Protein AF-A0AA41HEA4-F1 (afdb_monomer)

Foldseek 3Di:
DQDDPVDCVVVCLPCVQVVVVHDDDDDDPVCLVDLLSVLVSLVVVLPAEEEEELVSCVVNVVSNPVVVVSHPYYHYYDDDDDPVD

Secondary structure (DSSP, 8-state):
--S-TTSHHHHHHHHHHHTTTPPP----HHHHT-HHHHHHHHHHTT--EEEEEHHHHHHHTTGGGGTGGG-SEEEEESSPPPTT-

Structure (mmCIF, N/CA/C/O backbone):
data_AF-A0AA41HEA4-F1
#
_entry.id   AF-A0AA41HEA4-F1
#
loop_
_atom_site.group_PDB
_atom_site.id
_atom_site.type_symbol
_atom_site.label_atom_id
_atom_site.label_alt_id
_atom_site.label_c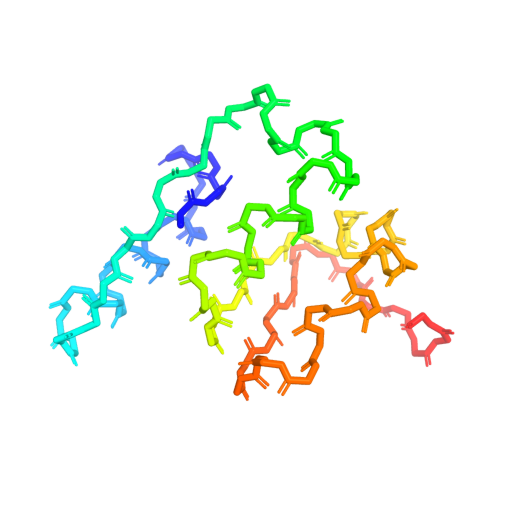omp_id
_atom_site.label_asym_id
_atom_site.label_entity_id
_atom_site.label_seq_id
_atom_site.pdbx_PDB_ins_code
_atom_site.Cartn_x
_atom_site.Cartn_y
_atom_site.Cartn_z
_atom_site.occupancy
_atom_site.B_iso_or_equiv
_atom_site.auth_seq_id
_atom_site.auth_comp_id
_atom_site.auth_asym_id
_atom_site.auth_atom_id
_atom_site.pdbx_PDB_model_num
ATOM 1 N N . HIS A 1 1 ? -4.874 -1.745 1.625 1.00 94.75 1 HIS A N 1
ATOM 2 C CA . HIS A 1 1 ? -4.151 -2.998 1.861 1.00 94.75 1 HIS A CA 1
ATOM 3 C C . HIS A 1 1 ? -4.069 -3.769 0.559 1.00 94.75 1 HIS A C 1
ATOM 5 O O . HIS A 1 1 ? -5.076 -4.313 0.100 1.00 94.75 1 HIS A O 1
ATOM 11 N N . CYS A 1 2 ? -2.889 -3.727 -0.052 1.00 95.19 2 CYS A N 1
ATOM 12 C CA . CYS A 1 2 ? -2.553 -4.452 -1.278 1.00 95.19 2 CYS A CA 1
ATOM 13 C C . CYS A 1 2 ? -1.238 -5.233 -1.154 1.00 95.19 2 CYS A C 1
ATOM 15 O O . CYS A 1 2 ? -0.963 -6.074 -2.007 1.00 95.19 2 CYS A O 1
ATOM 17 N N . ALA A 1 3 ? -0.444 -5.010 -0.102 1.00 95.50 3 ALA A N 1
ATOM 18 C CA . ALA A 1 3 ? 0.706 -5.854 0.182 1.00 95.50 3 ALA A CA 1
ATOM 19 C C . ALA A 1 3 ? 0.267 -7.290 0.517 1.00 95.50 3 ALA A C 1
ATOM 21 O O . ALA A 1 3 ? -0.753 -7.510 1.169 1.00 95.50 3 ALA A O 1
ATOM 22 N N . ASN A 1 4 ? 1.064 -8.282 0.119 1.00 94.25 4 ASN A N 1
ATOM 23 C CA . ASN A 1 4 ? 0.847 -9.658 0.559 1.00 94.25 4 ASN A CA 1
ATOM 24 C C . ASN A 1 4 ? 1.054 -9.741 2.096 1.00 94.25 4 ASN A C 1
ATOM 26 O O . ASN A 1 4 ? 2.102 -9.293 2.570 1.00 94.25 4 ASN A O 1
ATOM 30 N N . PRO A 1 5 ? 0.111 -10.319 2.875 1.00 94.50 5 PRO A N 1
ATOM 31 C CA . PRO A 1 5 ? 0.197 -10.418 4.339 1.00 94.50 5 PRO A CA 1
ATOM 32 C C . PRO A 1 5 ? 1.446 -11.1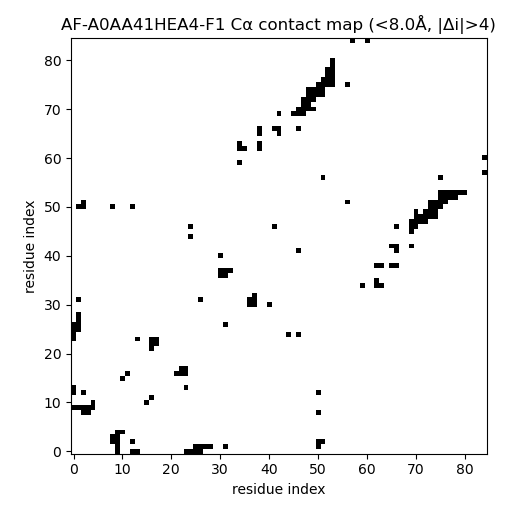20 4.893 1.00 94.50 5 PRO A C 1
ATOM 34 O O . PRO A 1 5 ? 1.751 -10.985 6.072 1.00 94.50 5 PRO A O 1
ATOM 37 N N . ALA A 1 6 ? 2.165 -11.886 4.067 1.00 96.62 6 ALA A N 1
ATOM 38 C CA . ALA A 1 6 ? 3.424 -12.519 4.455 1.00 96.62 6 ALA A CA 1
ATOM 39 C C . ALA A 1 6 ? 4.616 -11.540 4.523 1.00 96.62 6 ALA A C 1
ATOM 41 O O . ALA A 1 6 ? 5.653 -11.898 5.076 1.00 96.62 6 ALA A O 1
ATOM 42 N N . PHE A 1 7 ? 4.491 -10.330 3.963 1.00 95.06 7 PHE A N 1
ATOM 43 C CA . PHE A 1 7 ? 5.535 -9.301 3.983 1.00 95.06 7 PHE A CA 1
ATOM 44 C C . PHE A 1 7 ? 5.256 -8.240 5.048 1.00 95.06 7 PHE A C 1
ATOM 46 O O . PHE A 1 7 ? 4.108 -7.875 5.305 1.00 95.06 7 PHE A O 1
ATOM 53 N N . ASP A 1 8 ? 6.316 -7.689 5.629 1.00 95.12 8 ASP A N 1
ATOM 54 C CA . ASP A 1 8 ? 6.279 -6.665 6.679 1.00 95.12 8 ASP A CA 1
ATOM 55 C C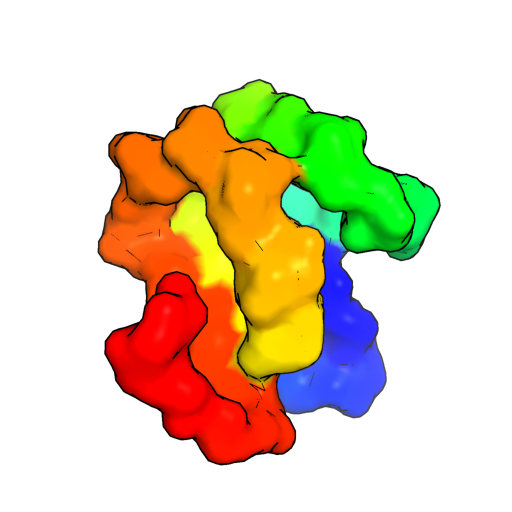 . ASP A 1 8 ? 5.568 -5.364 6.267 1.00 95.12 8 ASP A C 1
ATOM 57 O O . ASP A 1 8 ? 4.920 -4.733 7.102 1.00 95.12 8 ASP A O 1
ATOM 61 N N . ALA A 1 9 ? 5.591 -5.006 4.980 1.00 95.00 9 ALA A N 1
ATOM 62 C CA . ALA A 1 9 ? 4.813 -3.903 4.418 1.00 95.00 9 ALA A CA 1
ATOM 63 C C . ALA A 1 9 ? 3.319 -3.974 4.796 1.00 95.00 9 ALA A C 1
ATOM 65 O O . ALA A 1 9 ? 2.698 -2.940 5.053 1.00 95.00 9 ALA A O 1
ATOM 66 N N . SER A 1 10 ? 2.752 -5.185 4.892 1.00 96.06 10 SER A N 1
ATOM 67 C CA . SER A 1 10 ? 1.361 -5.390 5.317 1.00 96.06 10 SER A CA 1
ATOM 68 C C . SER A 1 10 ? 1.114 -4.957 6.765 1.00 96.06 10 SER A C 1
ATOM 70 O O . SER A 1 10 ? 0.070 -4.377 7.061 1.00 96.06 10 SER A O 1
ATOM 72 N N . THR A 1 11 ? 2.092 -5.157 7.654 1.00 96.50 11 THR A N 1
ATOM 73 C CA . THR A 1 11 ? 2.040 -4.719 9.053 1.00 96.50 11 THR A CA 1
ATOM 74 C C . THR A 1 11 ? 1.886 -3.207 9.119 1.00 96.50 11 THR A C 1
ATOM 76 O O . THR A 1 11 ? 1.021 -2.707 9.838 1.00 96.50 11 THR A O 1
ATOM 79 N N . TRP A 1 12 ? 2.679 -2.472 8.334 1.00 94.56 12 TRP A N 1
ATOM 80 C CA . TRP A 1 12 ? 2.558 -1.020 8.273 1.00 94.56 12 TRP A CA 1
ATOM 81 C C . TRP A 1 12 ? 1.205 -0.599 7.689 1.00 94.56 12 TRP A C 1
ATOM 83 O O . TRP A 1 12 ? 0.508 0.186 8.326 1.00 94.56 12 TRP A O 1
ATOM 93 N N . GLU A 1 13 ? 0.782 -1.153 6.544 1.00 95.38 13 GLU A N 1
ATOM 94 C CA . GLU A 1 13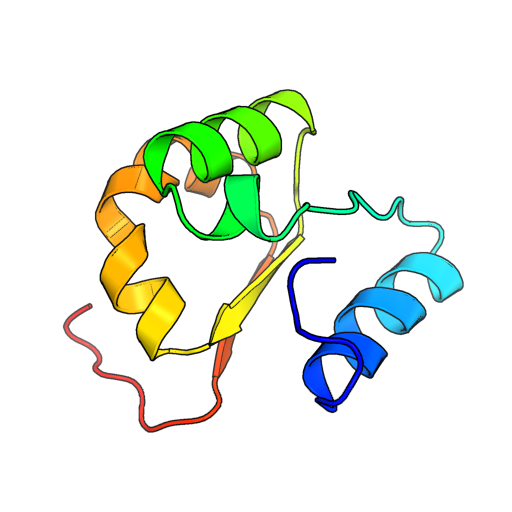 ? -0.498 -0.795 5.907 1.00 95.38 13 GLU A CA 1
ATOM 95 C C . GLU A 1 13 ? -1.696 -0.991 6.845 1.00 95.38 13 GLU A C 1
ATOM 97 O O . GLU A 1 13 ? -2.597 -0.156 6.880 1.00 95.38 13 GLU A O 1
ATOM 102 N N . ILE A 1 14 ? -1.717 -2.094 7.599 1.00 96.69 14 ILE A N 1
ATOM 103 C CA . ILE A 1 14 ? -2.840 -2.449 8.468 1.00 96.69 14 ILE A CA 1
ATOM 104 C C . ILE A 1 14 ? -2.815 -1.613 9.748 1.00 96.69 14 ILE A C 1
ATOM 106 O O . ILE A 1 14 ? -3.801 -0.949 10.077 1.00 96.69 14 ILE A O 1
ATOM 110 N N . TRP A 1 15 ? -1.701 -1.632 10.481 1.00 97.56 15 TRP A N 1
ATOM 111 C CA . TRP A 1 15 ? -1.665 -1.063 11.827 1.00 97.56 15 TRP A CA 1
ATOM 112 C C . TRP A 1 15 ? -1.512 0.453 11.831 1.00 97.56 15 TRP A C 1
ATOM 114 O O . TRP A 1 15 ? -2.118 1.098 12.684 1.00 97.56 15 TRP A O 1
ATOM 124 N N . SER A 1 16 ? -0.789 1.045 10.872 1.00 95.50 16 SER A N 1
ATOM 125 C CA . SER A 1 16 ? -0.728 2.510 10.769 1.00 95.50 16 SER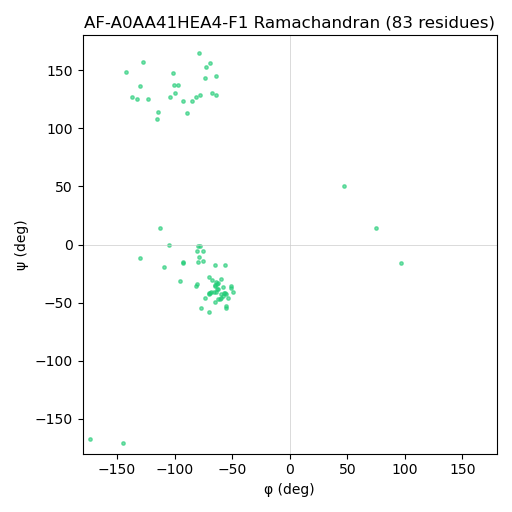 A CA 1
ATOM 126 C C . SER A 1 16 ? -2.111 3.101 10.484 1.00 95.50 16 SER A C 1
ATOM 128 O O . SER A 1 16 ? -2.472 4.109 11.080 1.00 95.50 16 SER A O 1
ATOM 130 N N . GLY A 1 17 ? -2.928 2.443 9.655 1.00 94.94 17 GLY A N 1
ATOM 131 C CA . GLY A 1 17 ? -4.292 2.881 9.388 1.00 94.94 17 GLY A CA 1
ATOM 132 C C . GLY A 1 17 ? -5.215 2.695 10.593 1.00 94.94 17 GLY A C 1
ATOM 133 O O . GLY A 1 17 ? -5.788 3.662 11.098 1.00 94.94 17 GLY A O 1
ATOM 134 N N . LEU A 1 18 ? -5.349 1.457 11.082 1.00 97.06 18 LEU A N 1
ATOM 135 C CA . LEU A 1 18 ? -6.338 1.123 12.115 1.00 97.06 18 LEU A CA 1
ATOM 136 C C . LEU A 1 18 ? -6.075 1.818 13.456 1.00 97.06 18 LEU A C 1
ATOM 138 O O . LEU A 1 18 ? -7.027 2.201 14.133 1.00 97.06 18 LEU A O 1
ATOM 142 N N . LEU A 1 19 ? -4.809 2.022 13.832 1.00 98.19 19 LEU A N 1
ATOM 143 C CA . LEU A 1 19 ? -4.460 2.688 15.092 1.00 98.19 19 LEU A CA 1
ATOM 144 C C . LEU A 1 19 ? -4.586 4.218 15.028 1.00 98.19 19 LEU A C 1
ATOM 146 O O . LEU A 1 19 ? -4.544 4.863 16.071 1.00 98.19 19 LEU A O 1
ATOM 150 N N . ASN A 1 20 ? -4.777 4.797 13.837 1.00 97.56 20 ASN A N 1
ATOM 151 C CA . ASN A 1 20 ? -4.958 6.240 13.637 1.00 97.56 20 ASN A CA 1
ATOM 152 C C . ASN A 1 20 ? -6.379 6.606 13.163 1.00 97.56 20 ASN A C 1
ATOM 154 O O . ASN A 1 20 ? -6.615 7.723 12.710 1.00 97.56 20 ASN A O 1
ATOM 158 N N . GLY A 1 21 ? -7.340 5.678 13.259 1.00 97.31 21 GLY A N 1
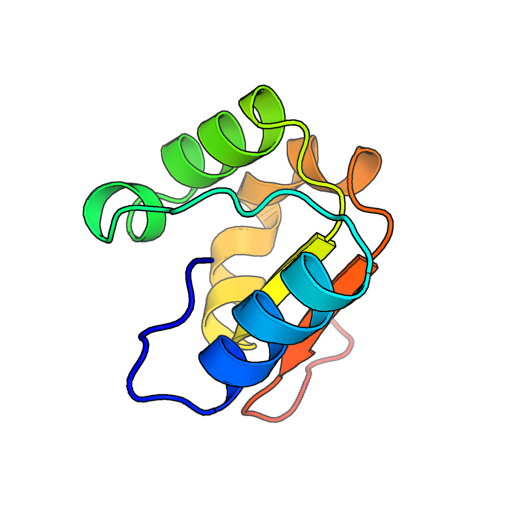ATOM 159 C CA . GLY A 1 21 ? -8.736 5.918 12.873 1.00 97.31 21 GLY A CA 1
ATOM 160 C C . GLY A 1 21 ? -8.984 5.957 11.361 1.00 97.31 21 GLY A C 1
ATOM 161 O O . GLY A 1 21 ? -10.050 6.396 10.928 1.00 97.31 21 GLY A O 1
ATOM 162 N N . ALA A 1 22 ? -8.028 5.497 10.551 1.00 96.88 22 ALA A N 1
ATOM 163 C CA . ALA A 1 22 ? -8.189 5.428 9.107 1.00 96.88 22 ALA A CA 1
ATOM 164 C C . ALA A 1 22 ? -9.020 4.207 8.678 1.00 96.88 22 ALA A C 1
ATOM 166 O O . ALA A 1 22 ? -9.208 3.234 9.413 1.00 96.88 22 ALA A O 1
ATOM 167 N N . ARG A 1 23 ? -9.486 4.238 7.427 1.00 96.19 23 ARG A N 1
ATOM 168 C CA . ARG A 1 23 ? -10.166 3.119 6.768 1.00 96.19 23 ARG A CA 1
ATOM 169 C C . ARG A 1 23 ? -9.180 2.332 5.908 1.00 96.19 23 ARG A C 1
ATOM 171 O O . ARG A 1 23 ? -8.435 2.915 5.127 1.00 96.19 23 ARG A O 1
ATOM 178 N N . LEU A 1 24 ? -9.263 1.003 5.956 1.00 97.44 24 LEU A N 1
ATOM 179 C CA . LEU A 1 24 ? -8.544 0.128 5.029 1.00 97.44 24 LEU A CA 1
ATOM 180 C C . LEU A 1 24 ? -9.408 -0.227 3.813 1.00 97.44 24 LEU A C 1
ATOM 182 O O . LEU A 1 24 ? -10.489 -0.801 3.948 1.00 97.44 24 LEU A O 1
ATOM 186 N N . LEU A 1 25 ? -8.906 0.070 2.614 1.00 97.88 25 LEU A N 1
ATOM 187 C CA . LEU A 1 25 ? -9.424 -0.481 1.360 1.00 97.88 25 LEU A CA 1
ATOM 188 C C . LEU A 1 25 ? -8.696 -1.796 1.059 1.00 97.88 25 LEU A C 1
ATOM 190 O O . LEU A 1 25 ? -7.488 -1.784 0.823 1.00 97.88 25 LEU A O 1
ATOM 194 N N . ILE A 1 26 ? -9.401 -2.927 1.103 1.00 97.31 26 ILE A N 1
ATOM 195 C CA . ILE A 1 26 ? -8.821 -4.241 0.792 1.00 97.31 26 ILE A CA 1
ATOM 196 C C . ILE A 1 26 ? -8.868 -4.459 -0.718 1.00 97.31 26 ILE A C 1
ATOM 198 O O . ILE A 1 26 ? -9.939 -4.394 -1.322 1.00 97.31 26 ILE A O 1
ATOM 202 N N . ILE A 1 27 ? -7.710 -4.712 -1.321 1.00 97.94 27 ILE A N 1
ATOM 203 C CA . ILE A 1 27 ? -7.568 -4.918 -2.761 1.00 97.94 27 ILE A CA 1
ATOM 204 C C . ILE A 1 27 ? -7.381 -6.409 -3.026 1.00 97.94 27 ILE A C 1
ATOM 206 O O . ILE A 1 27 ? -6.515 -7.051 -2.435 1.00 97.94 27 ILE A O 1
ATOM 210 N N . SER A 1 28 ? -8.202 -6.974 -3.911 1.00 97.12 28 SER A N 1
ATOM 211 C CA . SER A 1 28 ? -8.012 -8.358 -4.343 1.00 97.12 28 SER A CA 1
ATOM 212 C C . SER A 1 28 ? -6.794 -8.466 -5.258 1.00 97.12 28 SER A C 1
ATOM 214 O O . SER A 1 28 ? -6.463 -7.532 -5.987 1.00 97.12 28 SER A O 1
ATOM 216 N N . GLN A 1 29 ? -6.161 -9.637 -5.288 1.00 95.56 29 GLN A N 1
ATOM 217 C CA . GLN A 1 29 ? -5.021 -9.873 -6.174 1.00 95.56 29 GLN A CA 1
ATOM 218 C C . GLN A 1 29 ? -5.373 -9.645 -7.654 1.00 95.56 29 GLN A C 1
ATOM 220 O O . GLN A 1 29 ? -4.566 -9.097 -8.392 1.00 95.56 29 GLN A O 1
ATOM 225 N N . ALA A 1 30 ? -6.588 -10.004 -8.083 1.00 97.62 30 ALA A N 1
ATOM 226 C CA . ALA A 1 30 ? -7.038 -9.768 -9.455 1.00 97.62 30 ALA A CA 1
ATOM 227 C C . ALA A 1 30 ? -7.104 -8.271 -9.803 1.00 97.62 30 ALA A C 1
ATOM 229 O O . ALA A 1 30 ? -6.737 -7.892 -10.907 1.00 97.62 30 ALA A O 1
ATOM 230 N N . VAL A 1 31 ? -7.533 -7.425 -8.857 1.00 98.06 31 VAL A N 1
ATOM 231 C CA . VAL A 1 31 ? -7.524 -5.965 -9.031 1.00 98.06 31 VAL A CA 1
ATOM 232 C C . VAL A 1 31 ? -6.096 -5.432 -9.016 1.00 98.06 31 VAL A C 1
ATOM 234 O O . VAL A 1 31 ? -5.770 -4.594 -9.842 1.00 98.06 31 VAL A O 1
ATOM 237 N N . LEU A 1 32 ? -5.243 -5.918 -8.109 1.00 97.06 32 LEU A N 1
ATOM 238 C CA . LEU A 1 32 ? -3.853 -5.468 -8.015 1.00 97.06 32 LEU A CA 1
ATOM 239 C C . LEU A 1 32 ? -3.049 -5.768 -9.281 1.00 97.06 32 LEU A C 1
ATOM 241 O O . LEU A 1 32 ? -2.159 -4.996 -9.589 1.00 97.06 32 LEU A O 1
ATOM 245 N N . LEU A 1 33 ? -3.333 -6.870 -9.982 1.00 95.94 33 LEU A N 1
ATOM 246 C CA . LEU A 1 33 ? -2.605 -7.285 -11.188 1.00 95.94 33 LEU A CA 1
ATOM 247 C C . LEU A 1 33 ? -3.045 -6.554 -12.469 1.00 95.94 33 LEU A C 1
ATOM 249 O O . LEU A 1 33 ? -2.421 -6.752 -13.512 1.00 95.94 33 LEU A O 1
ATOM 253 N N . ASP A 1 34 ? -4.091 -5.727 -12.405 1.00 97.88 34 ASP A N 1
ATOM 254 C CA . ASP A 1 34 ? -4.545 -4.884 -13.511 1.00 97.88 34 ASP A CA 1
ATOM 255 C C . ASP A 1 34 ? -4.374 -3.401 -13.132 1.00 97.88 34 ASP A C 1
ATOM 257 O O . ASP A 1 34 ? -5.142 -2.883 -12.317 1.00 97.88 34 ASP A O 1
ATOM 261 N N . PRO A 1 35 ? -3.403 -2.678 -13.718 1.00 96.94 35 PRO A N 1
ATOM 262 C CA . PRO A 1 35 ? -3.088 -1.308 -13.316 1.00 96.94 35 PRO A CA 1
ATOM 263 C C . PRO A 1 35 ? -4.226 -0.316 -13.570 1.00 96.94 35 PRO A C 1
ATOM 265 O O . PRO A 1 35 ? -4.412 0.620 -12.789 1.00 96.94 35 PRO A O 1
ATOM 268 N N . VAL A 1 36 ? -5.028 -0.525 -14.617 1.00 97.12 36 VAL A N 1
ATOM 269 C CA . VAL A 1 36 ? -6.148 0.365 -14.946 1.00 97.12 36 VAL A CA 1
ATOM 270 C C . VAL A 1 36 ? -7.286 0.149 -13.956 1.00 97.12 36 VAL A C 1
ATOM 272 O O . VAL A 1 36 ? -7.837 1.112 -13.417 1.00 97.12 36 VAL A O 1
ATOM 275 N N . VAL A 1 37 ? -7.633 -1.109 -13.678 1.00 98.19 37 VAL A N 1
ATOM 276 C CA . VAL A 1 37 ? -8.675 -1.437 -12.696 1.00 98.19 37 VAL A CA 1
ATOM 277 C C . VAL A 1 37 ? -8.234 -1.032 -11.292 1.00 98.19 37 VAL A C 1
ATOM 279 O O . VAL A 1 37 ? -9.033 -0.455 -10.551 1.00 98.19 37 VAL A O 1
ATOM 282 N N . PHE A 1 38 ? -6.968 -1.256 -10.938 1.00 98.31 38 PHE A N 1
ATOM 283 C CA . PHE A 1 38 ? -6.386 -0.818 -9.674 1.00 98.31 38 PHE A CA 1
ATOM 284 C C . PHE A 1 38 ? -6.557 0.689 -9.483 1.00 98.31 38 PHE A C 1
ATOM 286 O O . PHE A 1 38 ? -7.186 1.106 -8.510 1.00 98.31 38 PHE A O 1
ATOM 293 N N . ALA A 1 39 ? -6.113 1.503 -10.446 1.00 98.00 39 ALA A N 1
ATOM 294 C CA . ALA A 1 39 ? -6.247 2.957 -10.387 1.00 98.00 39 ALA A CA 1
ATOM 295 C C . ALA A 1 39 ? -7.711 3.407 -10.233 1.00 98.00 39 ALA A C 1
ATOM 297 O O . ALA A 1 39 ? -8.021 4.271 -9.409 1.00 98.00 39 ALA A O 1
ATOM 298 N N . GLN A 1 40 ? -8.643 2.777 -10.954 1.00 97.50 40 GLN A N 1
ATOM 299 C CA . GLN A 1 40 ? -10.071 3.074 -10.820 1.00 97.50 40 GLN A CA 1
ATOM 300 C C . GLN A 1 40 ? -10.626 2.729 -9.436 1.00 97.50 40 GLN A C 1
ATOM 302 O O . GLN A 1 40 ? -11.465 3.463 -8.912 1.00 97.50 40 GLN A O 1
ATOM 307 N N . VAL A 1 41 ? -10.216 1.602 -8.851 1.00 98.12 41 VAL A N 1
ATOM 308 C CA . VAL A 1 41 ? -10.661 1.188 -7.514 1.00 98.12 41 VAL A CA 1
ATOM 309 C C . VAL A 1 41 ? -10.091 2.121 -6.448 1.00 98.12 41 VAL A C 1
ATOM 311 O O . VAL A 1 41 ? -10.836 2.524 -5.554 1.00 98.12 41 VAL A O 1
ATOM 314 N N . LEU A 1 42 ? -8.823 2.525 -6.567 1.00 98.06 42 LEU A N 1
ATOM 315 C CA . LEU A 1 42 ? -8.211 3.508 -5.669 1.00 98.06 42 LEU A CA 1
ATOM 316 C C . LEU A 1 42 ? -8.935 4.859 -5.731 1.00 98.06 42 LEU A C 1
ATOM 318 O O . LEU A 1 42 ? -9.290 5.410 -4.689 1.00 98.06 42 LEU A O 1
ATOM 322 N N . ALA A 1 43 ? -9.224 5.355 -6.938 1.00 96.38 43 ALA A N 1
ATOM 323 C CA . ALA A 1 43 ? -9.938 6.616 -7.133 1.00 96.38 43 ALA A CA 1
ATOM 324 C C . ALA A 1 43 ? -11.359 6.570 -6.545 1.00 96.38 43 ALA A C 1
ATOM 326 O O . ALA A 1 43 ? -11.752 7.457 -5.788 1.00 96.38 43 ALA A O 1
ATOM 327 N N . ARG A 1 44 ? -12.126 5.504 -6.823 1.00 96.12 44 ARG A N 1
ATOM 328 C CA . ARG A 1 44 ? -13.470 5.308 -6.240 1.00 96.12 44 ARG A CA 1
ATOM 329 C C . ARG A 1 44 ? -13.430 5.157 -4.721 1.00 96.12 44 ARG A C 1
ATOM 331 O O . ARG A 1 44 ? -14.365 5.566 -4.040 1.00 96.12 44 ARG A O 1
ATOM 338 N N . GLY A 1 45 ? -12.374 4.535 -4.204 1.00 95.56 45 GLY A N 1
ATOM 339 C CA . GLY A 1 45 ? -12.138 4.358 -2.777 1.00 95.56 45 GLY A CA 1
ATOM 340 C C . GLY A 1 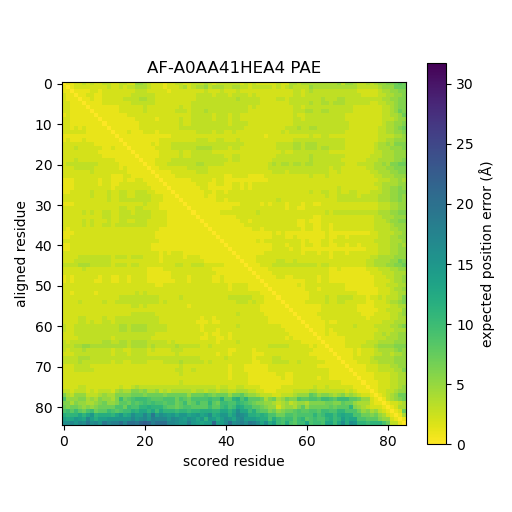45 ? -11.600 5.600 -2.072 1.00 95.56 45 GLY A C 1
ATOM 341 O O . GLY A 1 45 ? -11.386 5.516 -0.864 1.00 95.56 45 GLY A O 1
ATOM 342 N N . THR A 1 46 ? -11.377 6.701 -2.808 1.00 95.06 46 THR A N 1
ATOM 343 C CA . THR A 1 46 ? -10.797 7.961 -2.319 1.00 95.06 46 THR A CA 1
ATOM 344 C C . THR A 1 46 ? -9.553 7.711 -1.472 1.00 95.06 46 THR A C 1
ATOM 346 O O . THR A 1 46 ? -9.470 8.144 -0.324 1.00 95.06 46 THR A O 1
ATOM 349 N N . VAL A 1 47 ? -8.627 6.912 -2.004 1.00 97.50 47 VAL A N 1
ATOM 350 C CA . VAL A 1 47 ? -7.406 6.544 -1.287 1.00 97.50 47 VAL A CA 1
ATOM 351 C C . VAL A 1 47 ? -6.514 7.771 -1.125 1.00 97.50 47 VAL A C 1
ATOM 353 O O . VAL A 1 47 ? -6.235 8.464 -2.102 1.00 97.50 47 VAL A O 1
ATOM 356 N N . THR A 1 48 ? -6.062 8.000 0.108 1.00 97.88 48 THR A N 1
ATOM 357 C CA . THR A 1 48 ? -5.156 9.097 0.479 1.00 97.88 48 THR A CA 1
ATOM 358 C C . THR A 1 48 ? -3.746 8.619 0.823 1.00 97.88 48 THR A C 1
ATOM 360 O O . THR A 1 48 ? -2.804 9.402 0.779 1.00 97.88 48 THR A O 1
ATOM 363 N N . ILE A 1 49 ? -3.566 7.333 1.135 1.00 97.69 49 ILE A N 1
ATOM 364 C CA . ILE A 1 49 ? -2.269 6.739 1.473 1.00 97.69 49 ILE A CA 1
ATOM 365 C C . ILE A 1 49 ? -2.099 5.444 0.683 1.00 97.69 49 ILE A C 1
ATOM 367 O O . ILE A 1 49 ? -2.947 4.552 0.765 1.00 97.69 49 ILE A O 1
ATOM 371 N N . LEU A 1 50 ? -1.000 5.331 -0.060 1.00 97.69 50 LEU A N 1
ATOM 372 C CA . LEU A 1 50 ? -0.664 4.151 -0.855 1.00 97.69 50 LEU A CA 1
ATOM 373 C C . LEU A 1 50 ? 0.776 3.711 -0.576 1.00 97.69 50 LEU A C 1
ATOM 375 O O . LEU A 1 50 ? 1.6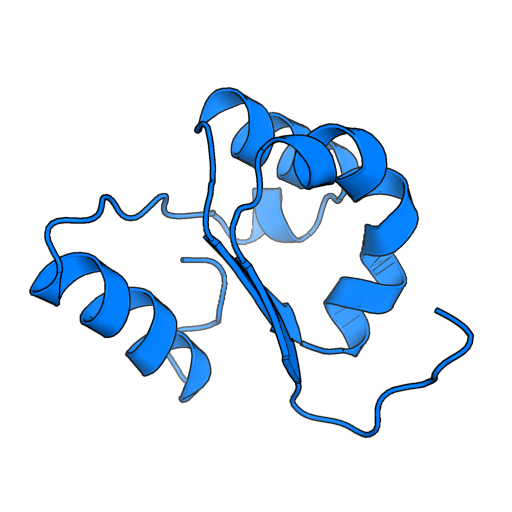73 4.547 -0.528 1.00 97.69 50 LEU A O 1
ATOM 379 N N . HIS A 1 51 ? 0.995 2.404 -0.415 1.00 96.81 51 HIS A N 1
ATOM 380 C CA . HIS A 1 51 ? 2.322 1.805 -0.285 1.00 96.81 51 HIS A CA 1
ATOM 381 C C . HIS A 1 51 ? 2.518 0.749 -1.379 1.00 96.81 51 HIS A C 1
ATOM 383 O O . HIS A 1 51 ? 1.704 -0.162 -1.512 1.00 96.81 51 HIS A O 1
ATOM 389 N N . LEU A 1 52 ? 3.583 0.875 -2.170 1.00 96.62 52 LEU A N 1
ATOM 390 C CA . LEU A 1 52 ? 3.938 -0.069 -3.232 1.00 96.62 52 LEU A CA 1
ATOM 391 C C . LEU A 1 52 ? 5.385 -0.543 -3.086 1.00 96.62 52 LEU A C 1
ATOM 393 O O . LEU A 1 52 ? 6.229 0.136 -2.512 1.00 96.62 52 LEU A O 1
ATOM 397 N N . THR A 1 53 ? 5.712 -1.700 -3.653 1.00 95.50 53 THR A N 1
ATOM 398 C CA . THR A 1 53 ? 7.124 -1.997 -3.923 1.00 95.50 53 THR A CA 1
ATOM 399 C C . THR A 1 53 ? 7.630 -1.074 -5.032 1.00 95.50 53 THR A C 1
ATOM 401 O O . THR A 1 53 ? 6.836 -0.612 -5.854 1.00 95.50 53 THR A O 1
ATOM 404 N N . ILE A 1 54 ? 8.939 -0.830 -5.111 1.00 95.19 54 ILE A N 1
ATOM 405 C CA . ILE A 1 54 ? 9.525 -0.044 -6.214 1.00 95.19 54 ILE A CA 1
ATOM 406 C C . ILE A 1 54 ? 9.152 -0.624 -7.583 1.00 95.19 54 ILE A C 1
ATOM 408 O O . ILE A 1 54 ? 8.758 0.125 -8.473 1.00 95.19 54 ILE A O 1
ATOM 412 N N . GLY A 1 55 ? 9.188 -1.951 -7.741 1.00 93.44 55 GLY A N 1
ATOM 413 C CA . GLY A 1 55 ? 8.778 -2.604 -8.986 1.00 93.44 55 GLY A CA 1
ATOM 414 C C . GLY A 1 55 ? 7.330 -2.292 -9.386 1.00 93.44 55 GLY A C 1
ATOM 415 O O . GLY A 1 55 ? 7.075 -1.954 -10.541 1.00 93.44 55 GLY A O 1
ATOM 416 N N . LEU A 1 56 ? 6.391 -2.338 -8.432 1.00 95.25 56 LEU A N 1
ATOM 417 C CA . LEU A 1 56 ? 4.993 -1.983 -8.693 1.00 95.25 56 LEU A CA 1
ATOM 418 C C . LEU A 1 56 ? 4.821 -0.488 -8.951 1.00 95.25 56 LEU A C 1
ATOM 420 O O . LEU A 1 56 ? 4.095 -0.131 -9.870 1.00 95.25 56 LEU A O 1
ATOM 424 N N . PHE A 1 57 ? 5.492 0.376 -8.188 1.00 95.12 57 PHE A N 1
ATOM 425 C CA . PHE A 1 57 ? 5.461 1.820 -8.418 1.00 95.12 57 PHE A CA 1
ATOM 426 C C . PHE A 1 57 ? 5.886 2.156 -9.853 1.00 95.12 57 PHE A C 1
ATOM 428 O O . PHE A 1 57 ? 5.108 2.757 -10.589 1.00 95.12 57 PHE A O 1
ATOM 435 N N . ASN A 1 58 ? 7.051 1.664 -10.284 1.00 93.56 58 ASN A N 1
ATOM 436 C CA . ASN A 1 58 ? 7.572 1.902 -11.630 1.00 93.56 58 ASN A CA 1
ATOM 437 C C . ASN A 1 58 ? 6.625 1.368 -12.714 1.00 93.56 58 ASN A C 1
ATOM 439 O O . ASN A 1 58 ? 6.382 2.034 -13.715 1.00 93.56 58 ASN A O 1
ATOM 443 N N . GLN A 1 59 ? 6.069 0.169 -12.521 1.00 94.56 59 GLN A N 1
ATOM 444 C CA . GLN A 1 59 ? 5.164 -0.442 -13.495 1.00 94.56 59 GLN A CA 1
ATOM 445 C C . GLN A 1 59 ? 3.798 0.271 -13.568 1.00 94.56 59 GLN A C 1
ATOM 447 O O . GLN A 1 59 ? 3.146 0.231 -14.610 1.00 94.56 59 GLN A O 1
ATOM 452 N N . TYR A 1 60 ? 3.344 0.897 -12.478 1.00 96.19 60 TYR A N 1
ATOM 453 C CA . TYR A 1 60 ? 1.994 1.464 -12.354 1.00 96.19 60 TYR A CA 1
ATOM 454 C C . TYR A 1 60 ? 1.992 2.993 -12.472 1.00 96.19 60 TYR A C 1
ATOM 456 O O . TYR A 1 60 ? 0.919 3.597 -12.420 1.00 96.19 60 TYR A O 1
ATOM 464 N N . ALA A 1 61 ? 3.162 3.614 -12.661 1.00 93.38 61 ALA A N 1
ATOM 465 C CA . ALA A 1 61 ? 3.345 5.057 -12.585 1.00 93.38 61 ALA A CA 1
ATOM 466 C C . ALA A 1 61 ? 2.374 5.841 -13.488 1.00 93.38 61 ALA A C 1
ATOM 468 O O . ALA A 1 61 ? 1.713 6.775 -13.028 1.00 93.38 61 ALA A O 1
ATOM 469 N N . ASP A 1 62 ? 2.221 5.411 -14.743 1.00 95.00 62 ASP A N 1
ATOM 470 C CA . ASP A 1 62 ? 1.318 6.050 -15.706 1.00 95.00 62 ASP A CA 1
ATOM 471 C C . ASP A 1 62 ? -0.160 5.824 -15.362 1.00 95.00 62 ASP A C 1
ATOM 473 O O . ASP A 1 62 ? -0.979 6.740 -15.435 1.00 95.00 62 ASP A O 1
ATOM 477 N N . ALA A 1 63 ? -0.524 4.606 -14.950 1.00 96.31 63 ALA A N 1
ATOM 478 C CA . ALA A 1 63 ? -1.908 4.270 -14.617 1.00 96.31 63 ALA A CA 1
ATOM 479 C C . ALA A 1 63 ? -2.396 5.007 -13.361 1.00 96.31 63 ALA A C 1
ATOM 481 O O . ALA A 1 63 ? -3.574 5.348 -13.250 1.00 96.31 63 ALA A O 1
ATOM 482 N N . LEU A 1 64 ? -1.486 5.291 -12.427 1.00 96.44 64 LEU A N 1
ATOM 483 C CA . LEU A 1 64 ? -1.767 6.030 -11.200 1.00 96.44 64 LEU A CA 1
ATOM 484 C C . LEU A 1 64 ? -1.828 7.550 -11.399 1.00 96.44 64 LEU A C 1
ATOM 486 O O . LEU A 1 64 ? -2.164 8.252 -10.445 1.00 96.44 64 LEU A O 1
ATOM 490 N N . ALA A 1 65 ? -1.608 8.068 -12.615 1.00 94.44 65 ALA A N 1
ATOM 491 C CA . ALA A 1 65 ? -1.659 9.503 -12.906 1.00 94.44 65 ALA A CA 1
ATOM 492 C C . ALA A 1 65 ? -2.946 10.182 -12.402 1.00 94.44 65 ALA A C 1
ATOM 494 O O . ALA A 1 65 ? -2.906 11.296 -11.882 1.00 94.44 65 ALA A O 1
ATOM 495 N N . THR A 1 66 ? -4.092 9.498 -12.496 1.00 91.06 66 THR A N 1
ATOM 496 C CA . THR A 1 66 ? -5.387 10.016 -12.020 1.00 91.06 66 THR A CA 1
ATOM 497 C C . THR A 1 66 ? -5.588 9.897 -10.509 1.00 91.06 66 THR A C 1
ATOM 499 O O . THR A 1 66 ? -6.518 10.491 -9.973 1.00 91.06 66 THR A O 1
ATOM 502 N N . VAL A 1 67 ? -4.763 9.101 -9.827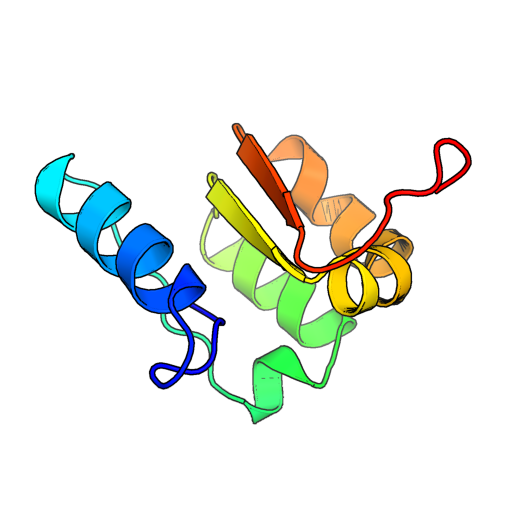 1.00 96.44 67 VAL A N 1
ATOM 503 C CA . VAL A 1 67 ? -4.838 8.839 -8.383 1.00 96.44 67 VAL A CA 1
ATOM 504 C C . VAL A 1 67 ? -3.897 9.758 -7.607 1.00 96.44 67 VAL A C 1
ATOM 506 O O . VAL A 1 67 ? -4.240 10.157 -6.503 1.00 96.44 67 VAL A O 1
ATOM 509 N N . TYR A 1 68 ? -2.754 10.169 -8.173 1.00 95.50 68 TYR A N 1
ATOM 510 C CA . TYR A 1 68 ? -1.802 11.046 -7.474 1.00 95.50 68 TYR A CA 1
ATOM 511 C C . TYR A 1 68 ? -2.418 12.290 -6.822 1.00 95.50 68 TYR A C 1
ATOM 513 O O . TYR A 1 68 ? -2.055 12.570 -5.683 1.00 95.50 68 TYR A O 1
ATOM 521 N N . PRO A 1 69 ? -3.376 13.007 -7.446 1.00 95.62 69 PRO A N 1
ATOM 522 C CA . PRO A 1 69 ? -3.979 14.180 -6.816 1.00 95.62 69 PRO A CA 1
ATOM 523 C C . PRO A 1 69 ? -4.793 13.872 -5.552 1.00 95.62 69 PRO A C 1
ATOM 525 O O . PRO A 1 69 ? -5.096 14.794 -4.799 1.00 95.62 69 PRO A O 1
ATOM 528 N N . THR A 1 70 ? -5.193 12.614 -5.330 1.00 95.38 70 THR A N 1
ATOM 529 C CA . THR A 1 70 ? -5.932 12.198 -4.127 1.00 95.38 70 THR A CA 1
ATOM 530 C C . THR A 1 70 ? -5.015 11.707 -3.014 1.00 95.38 70 THR A C 1
ATOM 532 O O . THR A 1 70 ? -5.471 11.589 -1.879 1.00 95.38 70 THR A O 1
ATOM 535 N N . LEU A 1 71 ? -3.752 11.399 -3.320 1.00 97.62 71 LEU A N 1
ATOM 536 C CA . LEU A 1 71 ? -2.794 10.890 -2.347 1.00 97.62 71 LEU A CA 1
ATOM 537 C C . LEU A 1 71 ? -2.191 12.038 -1.533 1.00 97.62 71 LEU A C 1
ATOM 539 O O . LEU A 1 71 ? -1.611 12.973 -2.075 1.00 97.62 71 LEU A O 1
ATOM 543 N N . GLU A 1 72 ? -2.270 11.916 -0.214 1.00 97.19 72 GLU A N 1
ATOM 544 C CA . GLU A 1 72 ? -1.480 12.694 0.741 1.00 97.19 72 GLU A CA 1
ATOM 545 C C . GLU A 1 72 ? -0.084 12.083 0.901 1.00 97.19 72 GLU A C 1
ATOM 547 O O . GLU A 1 72 ? 0.907 12.801 1.030 1.00 97.19 72 GLU A O 1
ATOM 552 N N . TYR A 1 73 ? -0.004 10.748 0.851 1.00 96.94 73 TYR A N 1
ATOM 553 C CA . TYR A 1 73 ? 1.243 10.003 0.968 1.00 96.94 73 TYR A CA 1
ATOM 554 C C . TYR A 1 73 ? 1.311 8.860 -0.047 1.00 96.94 73 TYR A C 1
ATOM 556 O O . TYR A 1 73 ? 0.441 7.988 -0.097 1.00 96.94 73 TYR A O 1
ATOM 564 N N . LEU A 1 74 ? 2.404 8.829 -0.809 1.00 96.31 74 LEU A N 1
ATOM 565 C CA . LEU A 1 74 ? 2.822 7.679 -1.601 1.00 96.31 74 LEU A CA 1
ATOM 566 C C . LEU A 1 74 ? 4.143 7.162 -1.037 1.00 96.31 74 LEU A C 1
ATOM 568 O O . LEU A 1 74 ? 5.160 7.850 -1.086 1.00 96.31 74 LEU A O 1
ATOM 572 N N . LEU A 1 75 ? 4.114 5.954 -0.492 1.00 95.62 75 LEU A N 1
ATOM 573 C CA . LEU A 1 75 ? 5.293 5.243 -0.033 1.00 95.62 75 LEU A CA 1
ATOM 574 C C . LEU A 1 75 ? 5.680 4.217 -1.090 1.00 95.62 75 LEU A C 1
ATOM 576 O O . LEU A 1 75 ? 4.830 3.496 -1.616 1.00 95.62 75 LEU A O 1
ATOM 580 N N . PHE A 1 76 ? 6.973 4.108 -1.361 1.00 94.94 76 PHE A N 1
ATOM 581 C CA . PHE A 1 76 ? 7.506 3.004 -2.138 1.00 94.94 76 PHE A CA 1
ATOM 582 C C . PHE A 1 76 ? 8.859 2.557 -1.599 1.00 94.94 76 PHE A C 1
ATOM 584 O O . PHE A 1 76 ? 9.617 3.355 -1.047 1.00 94.94 76 PHE A O 1
ATOM 591 N N . GLY A 1 77 ? 9.154 1.266 -1.725 1.00 92.56 77 GLY A N 1
ATOM 592 C CA . GLY A 1 77 ? 10.385 0.706 -1.179 1.00 92.56 77 GLY A CA 1
ATOM 593 C C . GLY A 1 77 ? 10.622 -0.752 -1.551 1.00 92.56 77 GLY A C 1
ATOM 594 O O . GLY A 1 77 ? 9.979 -1.304 -2.442 1.00 92.56 77 GLY A O 1
ATOM 595 N N . GLY A 1 78 ? 11.579 -1.369 -0.863 1.00 87.38 78 GLY A N 1
ATOM 596 C CA . GLY A 1 78 ? 11.969 -2.770 -1.055 1.00 87.38 78 GLY A CA 1
ATOM 597 C C . GLY A 1 78 ? 13.178 -2.983 -1.970 1.00 87.38 78 GLY A C 1
ATOM 598 O O . GLY A 1 78 ? 13.790 -4.040 -1.901 1.00 87.38 78 GLY A O 1
ATOM 599 N N . GLU A 1 79 ? 13.567 -1.982 -2.762 1.00 88.88 79 GLU A N 1
ATOM 600 C CA . GLU A 1 79 ? 14.750 -1.995 -3.640 1.00 88.88 79 GLU A CA 1
ATOM 601 C C . GLU A 1 79 ? 15.400 -0.595 -3.705 1.00 88.88 79 GLU A C 1
ATOM 603 O O . GLU A 1 79 ? 15.052 0.301 -2.932 1.00 88.88 79 GLU A O 1
ATOM 608 N N . GLN A 1 80 ? 16.368 -0.392 -4.604 1.00 88.94 80 GLN A N 1
ATOM 609 C CA . GLN A 1 80 ? 16.952 0.926 -4.860 1.00 88.94 80 GLN A CA 1
ATOM 610 C C . GLN A 1 80 ? 16.013 1.768 -5.735 1.00 88.94 80 GLN A C 1
ATOM 612 O O . GLN A 1 80 ? 15.596 1.330 -6.804 1.00 88.94 80 GLN A O 1
ATOM 617 N N . ALA A 1 81 ? 15.711 2.991 -5.298 1.00 85.12 81 ALA A N 1
ATOM 618 C CA . ALA A 1 81 ? 14.940 3.941 -6.093 1.00 85.12 81 ALA A CA 1
ATOM 619 C C . ALA A 1 81 ? 15.777 4.520 -7.251 1.00 85.12 81 ALA A C 1
ATOM 621 O O . ALA A 1 81 ? 16.969 4.797 -7.084 1.00 85.12 81 ALA A O 1
ATOM 622 N N . ASP A 1 82 ? 15.134 4.749 -8.398 1.00 83.75 82 ASP A N 1
ATOM 623 C CA . ASP A 1 82 ? 15.671 5.559 -9.495 1.00 83.75 82 ASP A CA 1
ATOM 624 C C . ASP A 1 82 ? 15.046 6.956 -9.418 1.00 83.75 82 ASP A C 1
ATOM 626 O O . ASP A 1 82 ? 13.835 7.087 -9.305 1.00 83.75 82 ASP A O 1
ATOM 630 N N . ALA A 1 83 ? 15.869 8.001 -9.478 1.00 77.25 83 ALA A N 1
ATOM 631 C CA . ALA A 1 83 ? 15.411 9.388 -9.429 1.00 77.25 83 ALA A CA 1
ATOM 632 C C . ALA A 1 83 ? 14.769 9.871 -10.745 1.00 77.25 83 ALA A C 1
ATOM 634 O O . ALA A 1 83 ? 14.338 11.021 -10.827 1.00 77.25 83 ALA A O 1
ATOM 635 N N . ARG A 1 84 ? 14.791 9.046 -11.799 1.00 73.38 84 ARG A N 1
ATOM 636 C CA . ARG A 1 84 ? 14.218 9.358 -13.119 1.00 73.38 84 ARG A CA 1
ATOM 637 C C . ARG A 1 84 ? 12.776 8.888 -13.296 1.00 73.38 84 ARG A C 1
ATOM 639 O O . ARG A 1 84 ? 12.151 9.321 -14.264 1.00 73.38 84 ARG A O 1
ATOM 646 N N . THR A 1 85 ? 12.303 8.010 -12.417 1.00 59.56 85 THR A N 1
ATOM 647 C CA . THR A 1 85 ? 10.931 7.487 -12.384 1.00 59.56 85 THR A CA 1
ATOM 648 C C . THR A 1 85 ? 10.141 8.217 -11.310 1.00 59.56 85 THR A C 1
ATOM 650 O O . THR A 1 85 ? 8.967 8.542 -11.576 1.00 59.56 85 THR A O 1
#

Sequence (85 aa):
HCANPAFDASTWEIWSGLLNGARLLIISQAVLLDPVVFAQVLARGTVTILHLTIGLFNQYADALATVYPTLEYLLFGGEQADART

Solvent-accessible surface area (backbone atoms only — not comparable to full-atom values): 5127 Å² total; per-residue (Å²): 72,73,56,60,81,92,41,71,66,27,56,52,55,51,49,61,29,59,77,67,76,48,82,82,59,79,55,53,69,76,40,66,76,31,49,64,56,32,30,52,51,39,50,76,64,64,44,37,69,49,74,39,44,44,71,54,44,68,74,31,49,75,48,33,60,84,34,54,88,54,41,83,41,79,47,68,37,96,65,86,84,64,96,88,116

Organism: NCBI:txid2849652

pLDDT: mean 94.7, std 5.59, range [59.56, 98.31]

Mean predicted aligned error: 2.83 Å

Radius of gyration: 12.28 Å; Cα contacts (8 Å, |Δi|>4): 93; chains: 1; bounding box: 30×27×31 Å

Nearest PDB structures (foldseek):
  3vnq-assembly1_A  TM=8.966E-01  e=2.370E-02  Streptomyces sp.
  7thq-assembly1_B  TM=8.858E-01  e=6.022E-02  Pseudomonas protegens Pf-5
  4d4g-assembly1_A  TM=8.840E-01  e=3.890E-01  Planktothrix agardhii
  3ahc-assembly1_A  TM=3.158E-01  e=8.909E+00  Bifidobacterium breve